Protein AF-A0A8X6WQM5-F1 (afdb_monomer_lite)

Structure (mmCIF, N/CA/C/O backbone):
data_AF-A0A8X6WQM5-F1
#
_entry.id   AF-A0A8X6WQM5-F1
#
loop_
_atom_site.group_PDB
_atom_site.id
_atom_site.type_symbol
_atom_site.label_atom_id
_atom_site.label_alt_id
_atom_site.label_comp_id
_atom_site.label_asym_id
_atom_site.label_entity_id
_atom_site.label_seq_id
_atom_site.pdbx_PDB_ins_code
_atom_site.Cartn_x
_atom_site.Cartn_y
_atom_site.Cartn_z
_atom_site.occupancy
_atom_site.B_iso_or_equiv
_atom_site.auth_seq_id
_atom_site.auth_comp_id
_atom_site.auth_asym_id
_atom_site.auth_atom_id
_atom_site.pdbx_PDB_model_num
ATOM 1 N N . MET A 1 1 ? -57.530 -32.592 47.619 1.00 48.16 1 MET A N 1
ATOM 2 C CA . MET A 1 1 ? -56.643 -31.902 46.654 1.00 48.16 1 MET A CA 1
ATOM 3 C C . MET A 1 1 ? -55.375 -31.475 47.387 1.00 48.16 1 MET A C 1
ATOM 5 O O . MET A 1 1 ? -55.485 -30.696 48.322 1.00 48.16 1 MET A O 1
ATOM 9 N N . ARG A 1 2 ? -54.196 -32.030 47.067 1.00 52.59 2 ARG A N 1
ATOM 10 C CA . ARG A 1 2 ? -52.925 -31.611 47.692 1.00 52.59 2 ARG A CA 1
ATOM 11 C C . ARG A 1 2 ? -52.315 -30.497 46.841 1.00 52.59 2 ARG A C 1
ATOM 13 O O . ARG A 1 2 ? -51.875 -30.758 45.727 1.00 52.59 2 ARG A O 1
ATOM 20 N N . GLY A 1 3 ? -52.353 -29.262 47.338 1.00 56.38 3 GLY A N 1
ATOM 21 C CA . GLY A 1 3 ? -51.714 -28.121 46.683 1.00 56.38 3 GLY A CA 1
ATOM 22 C C . GLY A 1 3 ? -50.196 -28.278 46.720 1.00 56.38 3 GLY A C 1
ATOM 23 O O . GLY A 1 3 ? -49.614 -28.400 47.795 1.00 56.38 3 GLY A O 1
ATOM 24 N N . ASN A 1 4 ? -49.560 -28.313 45.552 1.00 68.31 4 ASN A N 1
ATOM 25 C CA . ASN A 1 4 ? -48.110 -28.398 45.439 1.00 68.31 4 ASN A CA 1
ATOM 26 C C . ASN A 1 4 ? -47.521 -26.978 45.468 1.00 68.31 4 ASN A C 1
ATOM 28 O O . ASN A 1 4 ? -47.689 -26.221 44.512 1.00 68.31 4 ASN A O 1
ATOM 32 N N . VAL A 1 5 ? -46.862 -26.601 46.567 1.00 68.12 5 VAL A N 1
ATOM 33 C CA . VAL A 1 5 ? -46.185 -25.302 46.710 1.00 68.12 5 VAL A CA 1
ATOM 34 C C . VAL A 1 5 ? -44.703 -25.500 46.392 1.00 68.12 5 VAL A C 1
ATOM 36 O O . VAL A 1 5 ? -43.895 -25.790 47.271 1.00 68.12 5 VAL A O 1
ATOM 39 N N . LEU A 1 6 ? -44.336 -25.390 45.113 1.00 77.88 6 LEU A N 1
ATOM 40 C CA . LEU A 1 6 ? -42.933 -25.434 44.695 1.00 77.88 6 LEU A CA 1
ATOM 41 C C . LEU A 1 6 ? -42.257 -24.087 44.987 1.00 77.88 6 LEU A C 1
ATOM 43 O O . LEU A 1 6 ? -42.730 -23.032 44.564 1.00 77.88 6 LEU A O 1
ATOM 47 N N . ASN A 1 7 ? -41.123 -24.122 45.689 1.00 75.50 7 ASN A N 1
ATOM 48 C CA . ASN A 1 7 ? -40.328 -22.927 45.961 1.00 75.50 7 ASN A CA 1
ATOM 49 C C . ASN A 1 7 ? -39.735 -22.351 44.668 1.00 75.50 7 ASN A C 1
ATOM 51 O O . ASN A 1 7 ? -39.090 -23.053 43.889 1.00 75.50 7 ASN A O 1
ATOM 55 N N . LYS A 1 8 ? -39.898 -21.038 44.472 1.00 72.75 8 LYS A N 1
ATOM 56 C CA . LYS A 1 8 ? -39.283 -20.307 43.358 1.00 72.75 8 LYS A CA 1
ATOM 57 C C . LYS A 1 8 ? -37.760 -20.313 43.524 1.00 72.75 8 LYS A C 1
ATOM 59 O O . LYS A 1 8 ? -37.252 -20.094 44.625 1.00 72.75 8 LYS A O 1
ATOM 64 N N . SER A 1 9 ? -37.022 -20.541 42.438 1.00 78.44 9 SER A N 1
ATOM 65 C CA . SER A 1 9 ? -35.555 -20.510 42.454 1.00 78.44 9 SER A CA 1
ATOM 66 C C . SER A 1 9 ? -35.049 -19.188 43.041 1.00 78.44 9 SER A C 1
ATOM 68 O O . SER A 1 9 ? -35.467 -18.116 42.593 1.00 78.44 9 SER A O 1
ATOM 70 N N . ARG A 1 10 ? -34.136 -19.250 44.016 1.00 69.50 10 ARG A N 1
ATOM 71 C CA . ARG A 1 10 ? -33.526 -18.056 44.614 1.00 69.50 10 ARG A CA 1
ATOM 72 C C . ARG A 1 10 ? -32.704 -17.320 43.553 1.00 69.50 10 ARG A C 1
ATOM 74 O O . ARG A 1 10 ? -31.637 -17.782 43.165 1.00 69.50 10 ARG A O 1
ATOM 81 N N . CYS A 1 11 ? -33.183 -16.172 43.086 1.00 66.50 11 CYS A N 1
ATOM 82 C CA . CYS A 1 11 ? -32.385 -15.258 42.279 1.00 66.50 11 CYS A CA 1
ATOM 83 C C . CYS A 1 11 ? -31.567 -14.363 43.218 1.00 66.50 11 CYS A C 1
ATOM 85 O O . CYS A 1 11 ? -32.121 -13.713 44.104 1.00 66.50 11 CYS A O 1
ATOM 87 N N . GLY A 1 12 ? -30.243 -14.365 43.049 1.00 82.12 12 GLY A N 1
ATOM 88 C CA . GLY A 1 12 ? -29.347 -13.482 43.792 1.00 82.12 12 GLY A CA 1
ATOM 89 C C . GLY A 1 12 ? -29.602 -12.000 43.495 1.00 82.12 12 GLY A C 1
ATOM 90 O O . GLY A 1 12 ? -30.555 -11.621 42.814 1.00 82.12 12 GLY A O 1
ATOM 91 N N . ARG A 1 13 ? -28.713 -11.132 43.988 1.00 85.38 13 ARG A N 1
ATOM 92 C CA . ARG A 1 13 ? -28.839 -9.684 43.783 1.00 85.38 13 ARG A CA 1
ATOM 93 C C . ARG A 1 13 ? -28.867 -9.344 42.281 1.00 85.38 13 ARG A C 1
ATOM 95 O O . ARG A 1 13 ? -27.923 -9.706 41.573 1.00 85.38 13 ARG A O 1
ATOM 102 N N . PRO A 1 14 ? -29.880 -8.606 41.795 1.00 83.31 14 PRO A N 1
ATOM 103 C CA . PRO A 1 14 ? -29.972 -8.253 40.386 1.00 83.31 14 PRO A CA 1
ATOM 104 C C . PRO A 1 14 ? -28.791 -7.382 39.943 1.00 83.31 14 PRO A C 1
ATOM 106 O O . PRO A 1 14 ? -28.264 -6.556 40.698 1.00 83.31 14 PRO A O 1
ATOM 109 N N . HIS A 1 15 ? -28.377 -7.551 38.688 1.00 87.00 15 HIS A N 1
ATOM 110 C CA . HIS A 1 15 ? -27.349 -6.716 38.079 1.00 87.00 15 HIS A CA 1
ATOM 111 C C . HIS A 1 15 ? -27.862 -5.291 37.827 1.00 87.00 15 HIS A C 1
ATOM 113 O O . HIS A 1 15 ? -29.021 -5.070 37.489 1.00 87.00 15 HIS A O 1
ATOM 119 N N . LYS A 1 16 ? -26.967 -4.301 37.947 1.00 87.50 16 LYS A N 1
ATOM 120 C CA . LYS A 1 16 ? -27.311 -2.882 37.737 1.00 87.50 16 LYS A CA 1
ATOM 121 C C . LYS A 1 16 ? -27.679 -2.571 36.277 1.00 87.50 16 LYS A C 1
ATOM 123 O O . LYS A 1 16 ? -28.513 -1.705 36.014 1.00 87.50 16 LYS A O 1
ATOM 128 N N . LEU A 1 17 ? -27.050 -3.264 35.328 1.00 88.81 17 LEU A N 1
ATOM 129 C CA . LEU A 1 17 ? -27.359 -3.181 33.899 1.00 88.81 17 LEU A CA 1
ATOM 130 C C . LEU A 1 17 ? -28.262 -4.344 33.503 1.00 88.81 17 LEU A C 1
ATOM 132 O O . LEU A 1 17 ? -28.048 -5.466 33.953 1.00 88.81 17 LEU A O 1
ATOM 136 N N . SER A 1 18 ? -29.250 -4.053 32.661 1.00 90.94 18 SER A N 1
ATOM 137 C CA . SER A 1 18 ? -30.146 -5.065 32.099 1.00 90.94 18 SER A CA 1
ATOM 138 C C . SER A 1 18 ? -29.500 -5.774 30.907 1.00 90.94 18 SER A C 1
ATOM 140 O O . SER A 1 18 ? -28.566 -5.253 30.291 1.00 90.94 18 SER A O 1
ATOM 142 N N . ASP A 1 19 ? -30.062 -6.908 30.491 1.00 90.19 19 ASP A N 1
ATOM 143 C CA . ASP A 1 19 ? -29.618 -7.606 29.276 1.00 90.19 19 ASP A CA 1
ATOM 144 C C . ASP A 1 19 ? -29.768 -6.742 28.016 1.00 90.19 19 ASP A C 1
ATOM 146 O O . ASP A 1 19 ? -28.991 -6.855 27.065 1.00 90.19 19 ASP A O 1
ATOM 150 N N . ARG A 1 20 ? -30.746 -5.825 28.004 1.00 91.06 20 ARG A N 1
ATOM 151 C CA . ARG A 1 20 ? -30.913 -4.841 26.925 1.00 91.06 20 ARG A CA 1
ATOM 152 C C . ARG A 1 20 ? -29.724 -3.885 26.865 1.00 91.06 20 ARG A C 1
ATOM 154 O O . ARG A 1 20 ? -29.224 -3.621 25.769 1.00 91.06 20 ARG A O 1
ATOM 161 N N . ASP A 1 21 ? -29.261 -3.418 28.023 1.00 91.38 21 ASP A N 1
ATOM 162 C CA . ASP A 1 21 ? -28.093 -2.542 28.137 1.00 91.38 21 ASP A CA 1
ATOM 163 C C . ASP A 1 21 ? -26.833 -3.291 27.675 1.00 91.38 21 ASP A C 1
ATOM 165 O O . ASP A 1 21 ? -26.077 -2.783 26.847 1.00 91.38 21 ASP A O 1
ATOM 169 N N . ALA A 1 22 ? -26.659 -4.544 28.112 1.00 92.31 22 ALA A N 1
ATOM 170 C CA . ALA A 1 22 ? -25.549 -5.398 27.692 1.00 92.31 22 ALA A CA 1
ATOM 171 C C . ALA A 1 22 ? -25.511 -5.600 26.164 1.00 92.31 22 ALA A C 1
ATOM 173 O O . ALA A 1 22 ? -24.482 -5.367 25.525 1.00 92.31 22 ALA A O 1
ATOM 174 N N . ARG A 1 23 ? -26.651 -5.929 25.539 1.00 92.88 23 ARG A N 1
ATOM 175 C CA . ARG A 1 23 ? -26.759 -6.046 24.072 1.00 92.88 23 ARG A CA 1
ATOM 176 C C . ARG A 1 23 ? -26.488 -4.724 23.351 1.00 92.88 23 ARG A C 1
ATOM 178 O O . ARG A 1 23 ? -25.926 -4.719 22.255 1.00 92.88 23 ARG A O 1
ATOM 185 N N . ALA A 1 24 ? -26.895 -3.590 23.922 1.00 92.25 24 ALA A N 1
ATOM 186 C CA . ALA A 1 24 ? -26.619 -2.275 23.345 1.00 92.25 24 ALA A CA 1
ATOM 187 C C . ALA A 1 24 ? -25.118 -1.942 23.363 1.00 92.25 24 ALA A C 1
ATOM 189 O O . ALA A 1 24 ? -24.596 -1.440 22.366 1.00 92.25 24 ALA A O 1
ATOM 190 N N . ILE A 1 25 ? -24.417 -2.284 24.449 1.00 93.00 25 ILE A N 1
ATOM 191 C CA . ILE A 1 25 ? -22.958 -2.138 24.571 1.00 93.00 25 ILE A CA 1
ATOM 192 C C . ILE A 1 25 ? -22.248 -2.945 23.482 1.00 93.00 25 ILE A C 1
ATOM 194 O O . ILE A 1 25 ? -21.429 -2.395 22.744 1.00 93.00 25 ILE A O 1
ATOM 198 N N . VAL A 1 26 ? -22.605 -4.224 23.335 1.00 94.00 26 VAL A N 1
ATOM 199 C CA . VAL A 1 26 ? -22.002 -5.109 22.326 1.00 94.00 26 VAL A CA 1
ATOM 200 C C . VAL A 1 26 ? -22.235 -4.574 20.911 1.00 94.00 26 VAL A C 1
ATOM 202 O O . VAL A 1 26 ? -21.296 -4.491 20.120 1.00 94.00 26 VAL A O 1
ATOM 205 N N . ARG A 1 27 ? -23.456 -4.121 20.589 1.00 93.56 27 ARG A N 1
ATOM 206 C CA . ARG A 1 27 ? -23.755 -3.514 19.278 1.00 93.56 27 ARG A CA 1
ATOM 207 C C . ARG A 1 27 ? -22.913 -2.271 18.992 1.00 93.56 27 ARG A C 1
ATOM 209 O O . ARG A 1 27 ? -22.457 -2.100 17.863 1.00 93.56 27 ARG A O 1
ATOM 216 N N . LYS A 1 28 ? -22.677 -1.415 19.992 1.00 92.56 28 LYS A N 1
ATOM 217 C CA . LYS A 1 28 ? -21.830 -0.222 19.833 1.00 92.56 28 LYS A CA 1
ATOM 218 C C . LYS A 1 28 ? -20.378 -0.585 19.535 1.00 92.56 28 LYS A C 1
ATOM 220 O O . LYS A 1 28 ? -19.796 0.010 18.633 1.00 92.56 28 LYS A O 1
ATOM 225 N N . VAL A 1 29 ? -19.823 -1.575 20.235 1.00 93.38 29 VAL A N 1
ATOM 226 C CA . VAL A 1 29 ? -18.463 -2.067 19.961 1.00 93.38 29 VAL A CA 1
ATOM 227 C C . VAL A 1 29 ? -18.383 -2.730 18.587 1.00 93.38 29 VAL A C 1
ATOM 229 O O . VAL A 1 29 ? -17.418 -2.503 17.868 1.00 93.38 29 VAL A O 1
ATOM 232 N N . LYS A 1 30 ? -19.418 -3.461 18.156 1.00 93.00 30 LYS A N 1
ATOM 233 C CA . LYS A 1 30 ? -19.465 -4.032 16.801 1.00 93.00 30 LYS A CA 1
ATOM 234 C C . LYS A 1 30 ? -19.471 -2.950 15.711 1.00 93.00 30 LYS A C 1
ATOM 236 O O . LYS A 1 30 ? -18.798 -3.113 14.701 1.00 93.00 30 LYS A O 1
ATOM 241 N N . LYS A 1 31 ? -20.191 -1.838 15.921 1.00 93.50 31 LYS A N 1
ATOM 242 C CA . LYS A 1 31 ? -20.208 -0.691 14.991 1.00 93.50 31 LYS A CA 1
ATOM 243 C C . LYS A 1 31 ? -18.896 0.104 15.013 1.00 93.50 31 LYS A C 1
ATOM 245 O O . LYS A 1 31 ? -18.463 0.591 13.976 1.00 93.50 31 LYS A O 1
ATOM 250 N N . ASN A 1 32 ? -18.275 0.258 16.182 1.00 91.19 32 ASN A N 1
ATOM 251 C CA . ASN A 1 32 ? -17.001 0.955 16.341 1.00 91.19 32 ASN A CA 1
ATOM 252 C C . ASN A 1 32 ? -16.064 0.176 17.285 1.00 91.19 32 ASN A C 1
ATOM 254 O O . ASN A 1 32 ? -16.061 0.434 18.492 1.00 91.19 32 ASN A O 1
ATOM 258 N N . PRO A 1 33 ? -15.222 -0.727 16.750 1.00 88.50 33 PRO A N 1
ATOM 259 C CA . PRO A 1 33 ? -14.350 -1.581 17.562 1.00 88.50 33 PRO A CA 1
ATOM 260 C C . PRO A 1 33 ? -13.262 -0.833 18.345 1.00 88.50 33 PRO A C 1
ATOM 262 O O . PRO A 1 33 ? -12.674 -1.392 19.266 1.00 88.50 33 PRO A O 1
ATOM 265 N N . LYS A 1 34 ? -12.972 0.429 17.993 1.00 88.31 34 LYS A N 1
ATOM 266 C CA . LYS A 1 34 ? -11.924 1.244 18.634 1.00 88.31 34 LYS A CA 1
ATOM 267 C C . LYS A 1 34 ? -12.420 2.014 19.864 1.00 88.31 34 LYS A C 1
ATOM 269 O O . LYS A 1 34 ? -11.620 2.669 20.536 1.00 88.31 34 LYS A O 1
ATOM 274 N N . ILE A 1 35 ? -13.722 1.972 20.163 1.00 90.62 35 ILE A N 1
ATOM 275 C CA . ILE A 1 35 ? -14.284 2.683 21.313 1.00 90.62 35 ILE A CA 1
ATOM 276 C C . ILE A 1 35 ? -13.794 2.073 22.634 1.00 90.62 35 ILE A C 1
ATOM 278 O O . ILE A 1 35 ? -13.806 0.860 22.833 1.00 90.62 35 ILE A O 1
ATOM 282 N N . ARG A 1 36 ? -13.359 2.927 23.566 1.00 91.50 36 ARG A N 1
ATOM 283 C CA . ARG A 1 36 ? -12.842 2.493 24.871 1.00 91.50 36 ARG A CA 1
ATOM 284 C C . ARG A 1 36 ? -13.966 2.371 25.903 1.00 91.50 36 ARG A C 1
ATOM 286 O O . ARG A 1 36 ? -14.916 3.151 25.889 1.00 91.50 36 ARG A O 1
ATOM 293 N N . ALA A 1 37 ? -13.803 1.450 26.857 1.00 91.56 37 ALA A N 1
ATOM 294 C CA . ALA A 1 37 ? -14.783 1.200 27.920 1.00 91.56 37 ALA A CA 1
ATOM 295 C C . ALA A 1 37 ? -15.199 2.451 28.731 1.00 91.56 37 ALA A C 1
ATOM 297 O O . ALA A 1 37 ? -16.395 2.590 28.963 1.00 91.56 37 ALA A O 1
ATOM 298 N N . PRO A 1 38 ? -14.304 3.393 29.106 1.00 93.56 38 PRO A N 1
ATOM 299 C CA . PRO A 1 38 ? -14.716 4.620 29.798 1.00 93.56 38 PRO A CA 1
ATOM 300 C C . PRO A 1 38 ? -15.715 5.456 28.990 1.00 93.56 38 PRO A C 1
ATOM 302 O O . PRO A 1 38 ? -16.743 5.863 29.513 1.00 93.56 38 PRO A O 1
ATOM 305 N N . LYS A 1 39 ? -15.501 5.596 27.675 1.00 93.94 39 LYS A N 1
ATOM 306 C CA . LYS A 1 39 ? -16.422 6.347 26.812 1.00 93.94 39 LYS A CA 1
ATOM 307 C C . LYS A 1 39 ? -17.797 5.683 26.712 1.00 93.94 39 LYS A C 1
ATOM 309 O O . LYS A 1 39 ? -18.809 6.363 26.573 1.00 93.94 39 LYS A O 1
ATOM 314 N N . LEU A 1 40 ? -17.842 4.351 26.768 1.00 92.56 40 LEU A N 1
ATOM 315 C CA . LEU A 1 40 ? -19.102 3.607 26.798 1.00 92.56 40 LEU A CA 1
ATOM 316 C C . LEU A 1 40 ? -19.866 3.844 28.104 1.00 92.56 40 LEU A C 1
ATOM 318 O O . LEU A 1 40 ? -21.086 3.942 28.053 1.00 92.56 40 LEU A O 1
ATOM 322 N N . VAL A 1 41 ? -19.173 3.972 29.240 1.00 94.12 41 VAL A N 1
ATOM 323 C CA . VAL A 1 41 ? -19.801 4.318 30.526 1.00 94.12 41 VAL A CA 1
ATOM 324 C C . VAL A 1 41 ? -20.516 5.657 30.435 1.00 94.12 41 VAL A C 1
ATOM 326 O O . VAL A 1 41 ? -21.694 5.717 30.778 1.00 94.12 41 VAL A O 1
ATOM 329 N N . ASP A 1 42 ? -19.849 6.686 29.912 1.00 92.94 42 ASP A N 1
ATOM 330 C CA . ASP A 1 42 ? -20.449 8.016 29.760 1.00 92.94 42 ASP A CA 1
ATOM 331 C C . ASP A 1 42 ? -21.717 7.942 28.905 1.00 92.94 42 ASP A C 1
ATOM 333 O O . ASP A 1 42 ? -22.772 8.446 29.278 1.00 92.94 42 ASP A O 1
ATOM 337 N N . GLN A 1 43 ? -21.653 7.215 27.786 1.00 90.19 43 GLN A N 1
ATOM 338 C CA . GLN A 1 43 ? -22.804 7.046 26.903 1.00 90.19 43 GLN A CA 1
ATOM 339 C C . GLN A 1 43 ? -23.959 6.262 27.545 1.00 90.19 43 GLN A C 1
ATOM 341 O O . GLN A 1 43 ? -25.115 6.510 27.209 1.00 90.19 43 GLN A O 1
ATOM 346 N N . ILE A 1 44 ? -23.673 5.287 28.413 1.00 89.94 44 ILE A N 1
ATOM 347 C CA . ILE A 1 44 ? -24.700 4.545 29.163 1.00 89.94 44 ILE A CA 1
ATOM 348 C C . ILE A 1 44 ? -25.323 5.444 30.229 1.00 89.94 44 ILE A C 1
ATOM 350 O O . ILE A 1 44 ? -26.537 5.407 30.422 1.00 89.94 44 ILE A O 1
ATOM 354 N N . ALA A 1 45 ? -24.512 6.266 30.898 1.00 90.88 45 ALA A N 1
ATOM 355 C CA . ALA A 1 45 ? -25.002 7.227 31.873 1.00 90.88 45 ALA A CA 1
ATOM 356 C C . ALA A 1 45 ? -25.974 8.219 31.215 1.00 90.88 45 ALA A C 1
ATOM 358 O O . ALA A 1 45 ? -27.049 8.443 31.760 1.00 90.88 45 ALA A O 1
ATOM 359 N N . THR A 1 46 ? -25.663 8.717 30.013 1.00 89.81 46 THR A N 1
ATOM 360 C CA . THR A 1 46 ? -26.571 9.585 29.245 1.00 89.81 46 THR A CA 1
ATOM 361 C C . THR A 1 46 ? -27.830 8.856 28.762 1.00 89.81 46 THR A C 1
ATOM 363 O O . THR A 1 46 ? -28.919 9.406 28.851 1.00 89.81 46 THR A O 1
ATOM 366 N N . ALA A 1 47 ? -27.714 7.626 28.249 1.00 86.62 47 ALA A N 1
ATOM 367 C CA . ALA A 1 47 ? -28.844 6.930 27.619 1.00 86.62 47 ALA A CA 1
ATOM 368 C C . ALA A 1 47 ? -29.803 6.247 28.608 1.00 86.62 47 ALA A C 1
ATOM 370 O O . ALA A 1 47 ? -30.980 6.074 28.307 1.00 86.62 47 ALA A O 1
ATOM 371 N N . SER A 1 48 ? -29.297 5.794 29.755 1.00 82.44 48 SER A N 1
ATOM 372 C CA . SER A 1 48 ? -30.050 4.965 30.705 1.00 82.44 48 SER A CA 1
ATOM 373 C C . SER A 1 48 ? -30.041 5.525 32.128 1.00 82.44 48 SER A C 1
ATOM 375 O O . SER A 1 48 ? -30.597 4.889 33.018 1.00 82.44 48 SER A O 1
ATOM 377 N N . GLY A 1 49 ? -29.362 6.652 32.381 1.00 87.31 49 GLY A N 1
ATOM 378 C CA . GLY A 1 49 ? -29.242 7.269 33.711 1.00 87.31 49 GLY A CA 1
ATOM 379 C C . GLY A 1 49 ? -28.384 6.480 34.710 1.00 87.31 49 GLY A C 1
ATOM 380 O O . GLY A 1 49 ? -28.229 6.872 35.865 1.00 87.31 49 GLY A O 1
ATOM 381 N N . LYS A 1 50 ? -27.809 5.344 34.300 1.00 88.69 50 LYS A N 1
ATOM 382 C CA . LYS A 1 50 ? -27.116 4.411 35.197 1.00 88.69 50 LYS A CA 1
ATOM 383 C C . LYS A 1 50 ? -25.616 4.683 35.217 1.00 88.69 50 LYS A C 1
ATOM 385 O O . LYS A 1 50 ? -24.903 4.343 34.276 1.00 88.69 50 LYS A O 1
ATOM 390 N N . LYS A 1 51 ? -25.111 5.192 36.343 1.00 91.38 51 LYS A N 1
ATOM 391 C CA . LYS A 1 51 ? -23.663 5.280 36.600 1.00 91.38 51 LYS A CA 1
ATOM 392 C C . LYS A 1 51 ? -23.087 3.899 36.927 1.00 91.38 51 LYS A C 1
ATOM 394 O O . LYS A 1 51 ? -23.514 3.253 37.892 1.00 91.38 51 LYS A O 1
ATOM 399 N N . VAL A 1 52 ? -22.115 3.449 36.138 1.00 92.56 52 VAL A N 1
ATOM 400 C CA . VAL A 1 52 ? -21.425 2.158 36.294 1.00 92.56 52 VAL A CA 1
ATOM 401 C C . VAL A 1 52 ? -19.915 2.347 36.216 1.00 92.56 52 VAL A C 1
ATOM 403 O O . VAL A 1 52 ? -19.437 3.272 35.575 1.00 92.56 52 VAL A O 1
ATOM 406 N N . HIS A 1 53 ? -19.149 1.461 36.846 1.00 94.75 53 HIS A N 1
ATOM 407 C CA . HIS A 1 53 ? -17.697 1.462 36.695 1.00 94.75 53 HIS A CA 1
ATOM 408 C C . HIS A 1 53 ? -17.303 0.914 35.305 1.00 94.75 53 HIS A C 1
ATOM 410 O O . HIS A 1 53 ? -17.960 -0.021 34.827 1.00 94.75 53 HIS A O 1
ATOM 416 N N . PRO A 1 54 ? -16.221 1.403 34.661 1.00 94.69 54 PRO A N 1
ATOM 417 C CA . PRO A 1 54 ? -15.745 0.868 33.382 1.00 94.69 54 PRO A CA 1
ATOM 418 C C . PRO A 1 54 ? -15.520 -0.646 33.381 1.00 94.69 54 PRO A C 1
ATOM 420 O O . PRO A 1 54 ? -15.712 -1.293 32.354 1.00 94.69 54 PRO A O 1
ATOM 423 N N . GLU A 1 55 ? -15.177 -1.234 34.528 1.00 94.75 55 GLU A N 1
ATOM 424 C CA . GLU A 1 55 ? -14.996 -2.684 34.641 1.00 94.75 55 GLU A CA 1
ATOM 425 C C . GLU A 1 55 ? -16.289 -3.475 34.438 1.00 94.75 55 GLU A C 1
ATOM 427 O O . GLU A 1 55 ? -16.256 -4.557 33.862 1.00 94.75 55 GLU A O 1
ATOM 432 N N . THR A 1 56 ? -17.446 -2.918 34.802 1.00 94.25 56 THR A N 1
ATOM 433 C CA . THR A 1 56 ? -18.740 -3.548 34.508 1.00 94.25 56 THR A CA 1
ATOM 434 C C . THR A 1 56 ? -18.936 -3.689 32.999 1.00 94.25 56 THR A C 1
ATOM 436 O O . THR A 1 56 ? -19.358 -4.741 32.524 1.00 94.25 56 THR A O 1
ATOM 439 N N . VAL A 1 57 ? -18.563 -2.659 32.232 1.00 94.12 57 VAL A N 1
ATOM 440 C CA . VAL A 1 57 ? -18.600 -2.689 30.763 1.00 94.12 57 VAL A CA 1
ATOM 441 C C . VAL A 1 57 ? -17.581 -3.693 30.221 1.00 94.12 57 VAL A C 1
ATOM 443 O O . VAL A 1 57 ? -17.924 -4.489 29.351 1.00 94.12 57 VAL A O 1
ATOM 446 N N . ARG A 1 58 ? -16.351 -3.720 30.757 1.00 95.31 58 ARG A N 1
ATOM 447 C CA . ARG A 1 58 ? -15.333 -4.700 30.337 1.00 95.31 58 ARG A CA 1
ATOM 448 C C . ARG A 1 58 ? -15.768 -6.137 30.607 1.00 95.31 58 ARG A C 1
ATOM 450 O O . ARG A 1 58 ? -15.575 -6.978 29.740 1.00 95.31 58 ARG A O 1
ATOM 457 N N . ARG A 1 59 ? -16.394 -6.422 31.753 1.00 94.50 59 ARG A N 1
ATOM 458 C CA . ARG A 1 59 ? -16.898 -7.762 32.088 1.00 94.50 59 ARG A CA 1
ATOM 459 C C . ARG A 1 59 ? -17.968 -8.228 31.102 1.00 94.50 59 ARG A C 1
ATOM 461 O O . ARG A 1 59 ? -17.876 -9.352 30.628 1.00 94.50 59 ARG A O 1
ATOM 468 N N . ILE A 1 60 ? -18.916 -7.352 30.753 1.00 93.81 60 ILE A N 1
ATOM 469 C CA . ILE A 1 60 ? -19.947 -7.630 29.736 1.00 93.81 60 ILE A CA 1
ATOM 470 C C . ILE A 1 60 ? -19.313 -7.893 28.362 1.00 93.81 60 ILE A C 1
ATOM 472 O O . ILE A 1 60 ? -19.731 -8.792 27.638 1.00 93.81 60 ILE A O 1
ATOM 476 N N . LEU A 1 61 ? -18.292 -7.118 27.991 1.00 94.44 61 LEU A N 1
ATOM 477 C CA . LEU A 1 61 ? -17.588 -7.317 26.725 1.00 94.44 61 LEU A CA 1
ATOM 478 C C . LEU A 1 61 ? -16.832 -8.650 26.705 1.00 94.44 61 LEU A C 1
ATOM 480 O O . LEU A 1 61 ? -16.983 -9.403 25.745 1.00 94.44 61 LEU A O 1
ATOM 484 N N . ARG A 1 62 ? -16.108 -8.988 27.781 1.00 95.19 62 ARG A N 1
ATOM 485 C CA . ARG A 1 62 ? -15.399 -10.270 27.910 1.00 95.19 62 ARG A CA 1
ATOM 486 C C . ARG A 1 62 ? -16.356 -11.461 27.893 1.00 95.19 62 ARG A C 1
ATOM 488 O O . ARG A 1 62 ? -16.071 -12.429 27.199 1.00 95.19 62 ARG A O 1
ATOM 495 N N . SER A 1 63 ? -17.505 -11.383 28.575 1.00 92.69 63 SER A N 1
ATOM 496 C CA . SER A 1 63 ? -18.514 -12.456 28.534 1.00 92.69 63 SER A CA 1
ATOM 497 C C . SER A 1 63 ? -19.121 -12.638 27.141 1.00 92.69 63 SER A C 1
ATOM 499 O O . SER A 1 63 ? -19.551 -13.731 26.800 1.00 92.69 63 SER A O 1
ATOM 501 N N . GLY A 1 64 ? -19.138 -11.581 26.324 1.00 89.75 64 GLY A N 1
ATOM 502 C CA . GLY A 1 64 ? -19.515 -11.639 24.911 1.00 89.75 64 GLY A CA 1
ATOM 503 C C . GLY A 1 64 ? -18.370 -11.997 23.953 1.00 89.75 64 GLY A C 1
ATOM 504 O O . GLY A 1 64 ? -18.562 -11.881 22.747 1.00 89.75 64 GLY A O 1
ATOM 505 N N . GLY A 1 65 ? -17.182 -12.362 24.453 1.00 92.75 65 GLY A N 1
ATOM 506 C CA . GLY A 1 65 ? -16.007 -12.718 23.644 1.00 92.75 65 GLY A CA 1
ATOM 507 C C . GLY A 1 65 ? -15.166 -11.536 23.136 1.00 92.75 65 GLY A C 1
ATOM 508 O O . GLY A 1 65 ? -14.172 -11.736 22.437 1.00 92.75 65 GLY A O 1
ATOM 509 N N . TYR A 1 66 ? -15.511 -10.298 23.495 1.00 91.69 66 TYR A N 1
ATOM 510 C CA . TYR A 1 66 ? -14.793 -9.096 23.066 1.00 91.69 66 TYR A CA 1
ATOM 511 C C . TYR A 1 66 ? -13.673 -8.758 24.048 1.00 91.69 66 TYR A C 1
ATOM 513 O O . TYR A 1 66 ? -13.896 -8.198 25.124 1.00 91.69 66 TYR A O 1
ATOM 521 N N . ASN A 1 67 ? -12.444 -9.060 23.640 1.00 90.44 67 ASN A N 1
ATOM 522 C CA . ASN A 1 67 ? -11.243 -8.782 24.417 1.00 90.44 67 ASN A CA 1
ATOM 523 C C . ASN A 1 67 ? -10.494 -7.579 23.843 1.00 90.44 67 ASN A C 1
ATOM 525 O O . ASN A 1 67 ? -10.225 -7.509 22.645 1.00 90.44 67 ASN A O 1
ATOM 529 N N . GLY A 1 68 ? -10.127 -6.636 24.711 1.00 85.81 68 GLY A N 1
ATOM 530 C CA . GLY A 1 68 ? -9.258 -5.531 24.323 1.00 85.81 68 GLY A CA 1
ATOM 531 C C . GLY A 1 68 ? -7.863 -6.053 23.989 1.00 85.81 68 GLY A C 1
ATOM 532 O O . GLY A 1 68 ? -7.236 -6.705 24.820 1.00 85.81 68 GLY A O 1
ATOM 533 N N . ARG A 1 69 ? -7.373 -5.753 22.785 1.00 85.69 69 ARG A N 1
ATOM 534 C CA . ARG A 1 69 ? -5.992 -6.020 22.368 1.00 85.69 69 ARG A CA 1
ATOM 535 C C . ARG A 1 69 ? -5.337 -4.726 21.905 1.00 85.69 69 ARG A C 1
ATOM 537 O O . ARG A 1 69 ? -5.996 -3.855 21.341 1.00 85.69 69 ARG A O 1
ATOM 544 N N . VAL A 1 70 ? -4.035 -4.616 22.138 1.00 80.12 70 VAL A N 1
ATOM 545 C CA . VAL A 1 70 ? -3.205 -3.549 21.578 1.00 80.12 70 VAL A CA 1
ATOM 546 C C . VAL A 1 70 ? -2.537 -4.114 20.331 1.00 80.12 70 VAL A C 1
ATOM 548 O O . VAL A 1 70 ? -1.898 -5.160 20.404 1.00 80.12 70 VAL A O 1
ATOM 551 N N . SER A 1 71 ? -2.703 -3.450 19.184 1.00 76.12 71 SER A N 1
ATOM 552 C CA . SER A 1 71 ? -1.924 -3.798 17.992 1.00 76.12 71 SER A CA 1
ATOM 553 C C . SER A 1 71 ? -0.446 -3.622 18.318 1.00 76.12 71 SER A C 1
ATOM 555 O O . SER A 1 71 ? -0.049 -2.553 18.786 1.00 76.12 71 SER A O 1
ATOM 557 N N . SER A 1 72 ? 0.373 -4.637 18.049 1.00 76.62 72 SER A N 1
ATOM 558 C CA . SER A 1 72 ? 1.826 -4.515 18.151 1.00 76.62 72 SER A CA 1
ATOM 559 C C . SER A 1 72 ? 2.293 -3.340 17.292 1.00 76.62 72 SER A C 1
ATOM 561 O O . SER A 1 72 ? 1.916 -3.239 16.117 1.00 76.62 72 SER A O 1
ATOM 563 N N . ARG A 1 73 ? 3.103 -2.442 17.863 1.00 76.38 73 ARG A N 1
ATOM 564 C CA . ARG A 1 73 ? 3.810 -1.438 17.063 1.00 76.38 73 ARG A CA 1
ATOM 565 C C . ARG A 1 73 ? 4.788 -2.198 16.174 1.00 76.38 73 ARG A C 1
ATOM 567 O O . ARG A 1 73 ? 5.602 -2.961 16.687 1.00 76.38 73 ARG A O 1
ATOM 574 N N . LYS A 1 74 ? 4.669 -2.050 14.855 1.00 73.62 74 LYS A N 1
ATOM 575 C CA . LYS A 1 74 ? 5.617 -2.674 13.929 1.00 73.62 74 LYS A CA 1
ATOM 576 C C . LYS A 1 74 ? 6.981 -2.005 14.156 1.00 73.62 74 LYS A C 1
ATOM 578 O O . LYS A 1 74 ? 7.027 -0.777 14.070 1.00 73.62 74 LYS A O 1
ATOM 583 N N . PRO A 1 75 ? 8.046 -2.752 14.498 1.00 73.69 75 PRO A N 1
ATOM 584 C CA . PRO A 1 75 ? 9.367 -2.158 14.646 1.00 73.69 75 PRO A CA 1
ATOM 585 C C . PRO A 1 75 ? 9.801 -1.548 13.312 1.00 73.69 75 PRO A C 1
ATOM 587 O O . PRO A 1 75 ? 9.432 -2.049 12.244 1.00 73.69 75 PRO A O 1
ATOM 590 N N . PHE A 1 76 ? 10.575 -0.464 13.375 1.00 79.69 76 PHE A N 1
ATOM 591 C CA . PHE A 1 76 ? 11.228 0.074 12.188 1.00 79.69 76 PHE A CA 1
ATOM 592 C C . PHE A 1 76 ? 12.103 -1.022 11.568 1.00 79.69 76 PHE A C 1
ATOM 594 O O . PHE A 1 76 ? 12.804 -1.749 12.273 1.00 79.69 76 PHE A O 1
ATOM 601 N N . ILE A 1 77 ? 12.008 -1.190 10.250 1.00 84.81 77 ILE A N 1
ATOM 602 C CA . ILE A 1 77 ? 12.772 -2.210 9.532 1.00 84.81 77 ILE A CA 1
ATOM 603 C C . ILE A 1 77 ? 14.248 -1.803 9.603 1.00 84.81 77 ILE A C 1
ATOM 605 O O . ILE A 1 77 ? 14.583 -0.693 9.192 1.00 84.81 77 ILE A O 1
ATOM 609 N N . SER A 1 78 ? 15.117 -2.678 10.122 1.00 90.38 78 SER A N 1
ATOM 610 C CA . SER A 1 78 ? 16.567 -2.436 10.125 1.00 90.38 78 SER A CA 1
ATOM 611 C C . SER A 1 78 ? 17.081 -2.227 8.700 1.00 90.38 78 SER A C 1
ATOM 613 O O . SER A 1 78 ? 16.527 -2.798 7.762 1.00 90.38 78 SER A O 1
ATOM 615 N N . SER A 1 79 ? 18.157 -1.460 8.527 1.00 90.69 79 SER A N 1
ATOM 616 C CA . SER A 1 79 ? 18.797 -1.240 7.218 1.00 90.69 79 SER A CA 1
ATOM 617 C C . SER A 1 79 ? 19.074 -2.555 6.477 1.00 90.69 79 SER A C 1
ATOM 619 O O . SER A 1 79 ? 18.722 -2.698 5.310 1.00 90.69 79 SER A O 1
ATOM 621 N N . VAL A 1 80 ? 19.574 -3.569 7.192 1.00 91.88 80 VAL A N 1
ATOM 622 C CA . VAL A 1 80 ? 19.797 -4.929 6.666 1.00 91.88 80 VAL A CA 1
ATOM 623 C C . VAL A 1 80 ? 18.509 -5.552 6.116 1.00 91.88 80 VAL A C 1
ATOM 625 O O . VAL A 1 80 ? 18.503 -6.138 5.038 1.00 91.88 80 VAL A O 1
ATOM 628 N N . ASN A 1 81 ? 17.395 -5.433 6.841 1.00 88.38 81 ASN A N 1
ATOM 629 C CA . ASN A 1 81 ? 16.119 -5.992 6.399 1.00 88.38 81 ASN A CA 1
ATOM 630 C C . ASN A 1 81 ? 15.460 -5.157 5.292 1.00 88.38 81 ASN A C 1
ATOM 632 O O . ASN A 1 81 ? 14.668 -5.709 4.531 1.00 88.38 81 ASN A O 1
ATOM 636 N N . GLN A 1 82 ? 15.759 -3.858 5.191 1.00 87.50 82 GLN A N 1
ATOM 637 C CA . GLN A 1 82 ? 15.329 -3.028 4.062 1.00 87.50 82 GLN A CA 1
ATOM 638 C C . GLN A 1 82 ? 16.016 -3.491 2.778 1.00 87.50 82 GLN A C 1
ATOM 640 O O . GLN A 1 82 ? 15.321 -3.744 1.799 1.00 87.50 82 GLN A O 1
ATOM 645 N N . GLN A 1 83 ? 17.336 -3.709 2.816 1.00 88.19 83 GLN A N 1
ATOM 646 C CA . GLN A 1 83 ? 18.081 -4.212 1.662 1.00 88.19 83 GLN A CA 1
ATOM 647 C C . GLN A 1 83 ? 17.561 -5.579 1.213 1.00 88.19 83 GLN A C 1
ATOM 649 O O . GLN A 1 83 ? 17.164 -5.727 0.067 1.00 88.19 83 GLN A O 1
ATOM 654 N N . LYS A 1 84 ? 17.397 -6.536 2.138 1.00 88.38 84 LYS A N 1
ATOM 655 C CA . LYS A 1 84 ? 16.822 -7.859 1.817 1.00 88.38 84 LYS A CA 1
ATOM 656 C C . LYS A 1 84 ? 15.444 -7.777 1.154 1.00 88.38 84 LYS A C 1
ATOM 658 O O . LYS A 1 84 ? 15.103 -8.605 0.316 1.00 88.38 84 LYS A O 1
ATOM 663 N N . ARG A 1 85 ? 14.622 -6.802 1.554 1.00 88.62 85 ARG A N 1
ATOM 664 C CA . ARG A 1 85 ? 13.300 -6.576 0.953 1.00 88.62 85 ARG A CA 1
ATOM 665 C C . ARG A 1 85 ? 13.402 -5.949 -0.433 1.00 88.62 85 ARG A C 1
ATOM 667 O O . ARG A 1 85 ? 12.597 -6.310 -1.282 1.00 88.62 85 ARG A O 1
ATOM 674 N N . LEU A 1 86 ? 14.355 -5.044 -0.655 1.00 83.75 86 LEU A N 1
ATOM 675 C CA . LEU A 1 86 ? 14.640 -4.475 -1.975 1.00 83.75 86 LEU A CA 1
ATOM 676 C C . LEU A 1 86 ? 15.178 -5.541 -2.932 1.00 83.75 86 LEU A C 1
ATOM 678 O O . LEU A 1 86 ? 14.661 -5.659 -4.037 1.00 83.75 86 LEU A O 1
ATOM 682 N N . ASP A 1 87 ? 16.126 -6.363 -2.482 1.00 85.31 87 ASP A N 1
ATOM 683 C CA . ASP A 1 87 ? 16.690 -7.466 -3.269 1.00 85.31 87 ASP A CA 1
ATOM 684 C C . ASP A 1 87 ? 15.606 -8.475 -3.662 1.00 85.31 87 ASP A C 1
ATOM 686 O O . ASP A 1 87 ? 15.591 -8.976 -4.782 1.00 85.31 87 ASP A O 1
ATOM 690 N N . PHE A 1 88 ? 14.653 -8.737 -2.760 1.00 86.19 88 PHE A N 1
ATOM 691 C CA . PHE A 1 88 ? 13.484 -9.554 -3.067 1.00 86.19 88 PHE A CA 1
ATOM 692 C C . PHE A 1 88 ? 12.522 -8.858 -4.040 1.00 86.19 88 PHE A C 1
ATOM 694 O O . PHE A 1 88 ? 12.037 -9.496 -4.966 1.00 86.19 88 PHE A O 1
ATOM 701 N N . ALA A 1 89 ? 12.219 -7.573 -3.851 1.00 81.12 89 ALA A N 1
ATOM 702 C CA . ALA A 1 89 ? 11.227 -6.864 -4.661 1.00 81.12 89 ALA A CA 1
ATOM 703 C C . ALA A 1 89 ? 11.704 -6.580 -6.096 1.00 81.12 89 ALA A C 1
ATOM 705 O O . ALA A 1 89 ? 10.904 -6.673 -7.021 1.00 81.12 89 ALA A O 1
ATOM 706 N N . SER A 1 90 ? 12.992 -6.278 -6.285 1.00 76.19 90 SER A N 1
ATOM 707 C CA . SER A 1 90 ? 13.592 -5.920 -7.579 1.00 76.19 90 SER A CA 1
ATOM 708 C C . SER A 1 90 ? 13.239 -6.895 -8.725 1.00 76.19 90 SER A C 1
ATOM 710 O O . SER A 1 90 ? 12.693 -6.439 -9.729 1.00 76.19 90 SER A O 1
ATOM 712 N N . PRO A 1 91 ? 13.418 -8.227 -8.590 1.00 79.06 91 PRO A N 1
ATOM 713 C CA . PRO A 1 91 ? 13.042 -9.180 -9.641 1.00 79.06 91 PRO A CA 1
ATOM 714 C C . PRO A 1 91 ? 11.530 -9.453 -9.758 1.00 79.06 91 PRO A C 1
ATOM 716 O O . PRO A 1 91 ? 11.099 -10.026 -10.753 1.00 79.06 91 PRO A O 1
ATOM 719 N N . HIS A 1 92 ? 10.713 -9.078 -8.768 1.00 83.12 92 HIS A N 1
ATOM 720 C CA . HIS A 1 92 ? 9.269 -9.373 -8.746 1.00 83.12 92 HIS A CA 1
ATOM 721 C C . HIS A 1 92 ? 8.392 -8.181 -9.162 1.00 83.12 92 HIS A C 1
ATOM 723 O O . HIS A 1 92 ? 7.167 -8.305 -9.206 1.00 83.12 92 HIS A O 1
ATOM 729 N N . SER A 1 93 ? 8.996 -7.029 -9.458 1.00 84.00 93 SER A N 1
ATOM 730 C CA . SER A 1 93 ? 8.295 -5.810 -9.876 1.00 84.00 93 SER A CA 1
ATOM 731 C C . SER A 1 93 ? 9.028 -5.132 -11.041 1.00 84.00 93 SER A C 1
ATOM 733 O O . SER A 1 93 ? 9.565 -4.032 -10.875 1.00 84.00 93 SER A O 1
ATOM 735 N N . PRO A 1 94 ? 9.084 -5.777 -12.227 1.00 82.62 94 PRO A N 1
ATOM 736 C CA . PRO A 1 94 ? 9.709 -5.186 -13.415 1.00 82.62 94 PRO A CA 1
ATOM 737 C C . PRO A 1 94 ? 9.029 -3.873 -13.830 1.00 82.62 94 PRO A C 1
ATOM 739 O O . PRO A 1 94 ? 9.675 -2.966 -14.349 1.00 82.62 94 PRO A O 1
ATOM 742 N N . ASP A 1 95 ? 7.745 -3.730 -13.507 1.00 82.88 95 ASP A N 1
ATOM 743 C CA . ASP A 1 95 ? 6.933 -2.535 -13.715 1.00 82.88 95 ASP A CA 1
ATOM 744 C C . ASP A 1 95 ? 7.479 -1.299 -12.974 1.00 82.88 95 ASP A C 1
ATOM 746 O O . ASP A 1 95 ? 7.365 -0.160 -13.445 1.00 82.88 95 ASP A O 1
ATOM 750 N N . LEU A 1 96 ? 8.151 -1.515 -11.839 1.00 82.94 96 LEU A N 1
ATOM 751 C CA . LEU A 1 96 ? 8.817 -0.471 -11.062 1.00 82.94 96 LEU A CA 1
ATOM 752 C C . LEU A 1 96 ? 10.272 -0.228 -11.461 1.00 82.94 96 LEU A C 1
ATOM 754 O O . LEU A 1 96 ? 10.822 0.785 -11.031 1.00 82.94 96 LEU A O 1
ATOM 758 N N . ASN A 1 97 ? 10.891 -1.101 -12.257 1.00 85.62 97 ASN A N 1
ATOM 759 C CA . ASN A 1 97 ? 12.302 -0.997 -12.606 1.00 85.62 97 ASN A CA 1
ATOM 760 C C . ASN A 1 97 ? 12.494 -0.211 -13.922 1.00 85.62 97 ASN A C 1
ATOM 762 O O . ASN A 1 97 ? 12.196 -0.731 -14.999 1.00 85.62 97 ASN A O 1
ATOM 766 N N . PRO A 1 98 ? 13.027 1.029 -13.887 1.00 84.44 98 PRO A N 1
ATOM 767 C CA . PRO A 1 98 ? 13.243 1.828 -15.092 1.00 84.44 98 PRO A CA 1
ATOM 768 C C . PRO A 1 98 ? 14.115 1.123 -16.137 1.00 84.44 98 PRO A C 1
ATOM 770 O O . PRO A 1 98 ? 13.889 1.283 -17.330 1.00 84.44 98 PRO A O 1
ATOM 773 N N . ILE A 1 99 ? 15.099 0.315 -15.734 1.00 85.25 99 ILE A N 1
ATOM 774 C CA . ILE A 1 99 ? 15.999 -0.308 -16.715 1.00 85.25 99 ILE A CA 1
ATOM 775 C C . ILE A 1 99 ? 15.282 -1.344 -17.593 1.00 85.25 99 ILE A C 1
ATOM 777 O O . ILE A 1 99 ? 15.584 -1.431 -18.778 1.00 85.25 99 ILE A O 1
ATOM 781 N N . GLU A 1 100 ? 14.279 -2.050 -17.060 1.00 87.00 100 GLU A N 1
ATOM 782 C CA . GLU A 1 100 ? 13.463 -3.002 -17.830 1.00 87.00 100 GLU A CA 1
ATOM 783 C C . GLU A 1 100 ? 12.696 -2.286 -18.944 1.00 87.00 100 GLU A C 1
ATOM 785 O O . GLU A 1 100 ? 12.609 -2.757 -20.074 1.00 87.00 100 GLU A O 1
ATOM 790 N N . HIS A 1 101 ? 12.214 -1.076 -18.662 1.00 86.50 101 HIS A N 1
ATOM 791 C CA . HIS A 1 101 ? 11.528 -0.242 -19.648 1.00 86.50 101 HIS A CA 1
ATOM 792 C C . HIS A 1 101 ? 12.464 0.269 -20.741 1.00 86.50 101 HIS A C 1
ATOM 794 O O . HIS A 1 101 ? 12.061 0.356 -21.901 1.00 86.50 101 HIS A O 1
ATOM 800 N N . LEU A 1 102 ? 13.716 0.585 -20.394 1.00 89.94 102 LEU A N 1
ATOM 801 C CA . LEU A 1 102 ? 14.731 0.898 -21.402 1.00 89.94 102 LEU A CA 1
ATOM 802 C C . LEU A 1 102 ? 15.014 -0.319 -22.281 1.00 89.94 102 LEU A C 1
ATOM 804 O O . LEU A 1 102 ? 15.091 -0.168 -23.498 1.00 89.94 102 LEU A O 1
ATOM 808 N N . TRP A 1 103 ? 15.113 -1.516 -21.698 1.00 90.88 103 TRP A N 1
ATOM 809 C CA . TRP A 1 103 ? 15.313 -2.742 -22.469 1.00 90.88 103 TRP A CA 1
ATOM 810 C C . TRP A 1 103 ? 14.159 -3.037 -23.423 1.00 90.88 103 TRP A C 1
ATOM 812 O O . TRP A 1 103 ? 14.421 -3.421 -24.560 1.00 90.88 103 TRP A O 1
ATOM 822 N N . VAL A 1 104 ? 12.910 -2.781 -23.026 1.00 89.56 104 VAL A N 1
ATOM 823 C CA . VAL A 1 104 ? 11.748 -2.887 -23.926 1.00 89.56 104 VAL A CA 1
ATOM 824 C C . VAL A 1 104 ? 11.881 -1.941 -25.123 1.00 89.56 104 VAL A C 1
ATOM 826 O O . VAL A 1 104 ? 11.610 -2.339 -26.256 1.00 89.56 104 VAL A O 1
ATOM 829 N N . GLU A 1 105 ? 12.333 -0.703 -24.911 1.00 88.94 105 GLU A N 1
ATOM 830 C CA . GLU A 1 105 ? 12.527 0.254 -26.006 1.00 88.94 105 GLU A CA 1
ATOM 831 C C . GLU A 1 105 ? 13.696 -0.136 -26.926 1.00 88.94 105 GLU A C 1
ATOM 833 O O . GLU A 1 105 ? 13.592 0.003 -28.148 1.00 88.94 105 GLU A O 1
ATOM 838 N N . VAL A 1 106 ? 14.788 -0.670 -26.368 1.00 92.75 106 VAL A N 1
ATOM 839 C CA . VAL A 1 106 ? 15.898 -1.234 -27.153 1.00 92.75 106 VAL A CA 1
ATOM 840 C C . VAL A 1 106 ? 15.405 -2.408 -27.994 1.00 92.75 106 VAL A C 1
ATOM 842 O O . VAL A 1 106 ? 15.604 -2.408 -29.208 1.00 92.75 106 VAL A O 1
ATOM 845 N N . ASP A 1 107 ? 14.718 -3.372 -27.379 1.00 92.00 107 ASP A N 1
ATOM 846 C CA . ASP A 1 107 ? 14.183 -4.558 -28.053 1.00 92.00 107 ASP A CA 1
ATOM 847 C C . ASP A 1 107 ? 13.226 -4.162 -29.188 1.00 92.00 107 ASP A C 1
ATOM 849 O O . ASP A 1 107 ? 13.349 -4.645 -30.314 1.00 92.00 107 ASP A O 1
ATOM 853 N N . ARG A 1 108 ? 12.342 -3.184 -28.949 1.00 91.94 108 ARG A N 1
ATOM 854 C CA . ARG A 1 108 ? 11.424 -2.646 -29.966 1.00 91.94 108 ARG A CA 1
ATOM 855 C C . ARG A 1 108 ? 12.157 -2.102 -31.195 1.00 91.94 108 ARG A C 1
ATOM 857 O O . ARG A 1 108 ? 11.695 -2.320 -32.314 1.00 91.94 108 ARG A O 1
ATOM 864 N N . ARG A 1 109 ? 13.271 -1.388 -31.008 1.00 91.25 109 ARG A N 1
ATOM 865 C CA . ARG A 1 109 ? 14.074 -0.820 -32.108 1.00 91.25 109 ARG A CA 1
ATOM 866 C C . ARG A 1 109 ? 14.867 -1.887 -32.844 1.00 91.25 109 ARG A C 1
ATOM 868 O O . ARG A 1 109 ? 14.916 -1.874 -34.069 1.00 91.25 109 ARG A O 1
ATOM 875 N N . VAL A 1 110 ? 15.453 -2.826 -32.108 1.00 92.88 110 VAL A N 1
ATOM 876 C CA . VAL A 1 110 ? 16.206 -3.949 -32.678 1.00 92.88 110 VAL A CA 1
ATOM 877 C C . VAL A 1 110 ? 15.289 -4.812 -33.552 1.00 92.88 110 VAL A C 1
ATOM 879 O O . VAL A 1 110 ? 15.665 -5.159 -34.667 1.00 92.88 110 VAL A O 1
ATOM 882 N N . ARG A 1 111 ? 14.043 -5.062 -33.125 1.00 90.31 111 ARG A N 1
ATOM 883 C CA . ARG A 1 111 ? 13.035 -5.805 -33.908 1.00 90.31 111 ARG A CA 1
ATOM 884 C C . ARG A 1 111 ? 12.621 -5.145 -35.225 1.00 90.31 111 ARG A C 1
ATOM 886 O O . ARG A 1 111 ? 12.070 -5.827 -36.081 1.00 90.31 111 ARG A O 1
ATOM 893 N N . GLN A 1 112 ? 12.848 -3.842 -35.391 1.00 87.94 112 GLN A N 1
ATOM 894 C CA . GLN A 1 112 ? 12.557 -3.132 -36.646 1.00 87.94 112 GLN A CA 1
ATOM 895 C C . GLN A 1 112 ? 13.647 -3.335 -37.701 1.00 87.94 112 GLN A C 1
ATOM 897 O O . GLN A 1 112 ? 13.466 -2.946 -38.852 1.00 87.94 112 GLN A O 1
ATOM 902 N N . GLN A 1 113 ? 14.780 -3.924 -37.322 1.00 86.88 113 GLN A N 1
ATOM 903 C CA . GLN A 1 113 ? 15.904 -4.165 -38.213 1.00 86.88 113 GLN A CA 1
ATOM 904 C C . GLN A 1 113 ? 15.880 -5.613 -38.710 1.00 86.88 113 GLN A C 1
ATOM 906 O O . GLN A 1 113 ? 15.532 -6.538 -37.977 1.00 86.88 113 GLN A O 1
ATOM 911 N N . ALA A 1 114 ? 16.277 -5.824 -39.964 1.00 85.12 114 ALA A N 1
ATOM 912 C CA . ALA A 1 114 ? 16.486 -7.165 -40.494 1.00 85.12 114 ALA A CA 1
ATOM 913 C C . ALA A 1 114 ? 17.813 -7.713 -39.951 1.00 85.12 114 ALA A C 1
ATOM 915 O O . ALA A 1 114 ? 18.890 -7.277 -40.354 1.00 85.12 114 ALA A O 1
ATOM 916 N N . ILE A 1 115 ? 17.730 -8.654 -39.013 1.00 88.94 115 ILE A N 1
ATOM 917 C CA . ILE A 1 115 ? 18.892 -9.235 -38.336 1.00 88.94 115 ILE A CA 1
ATOM 918 C C . ILE A 1 115 ? 19.070 -10.667 -38.823 1.00 88.94 115 ILE A C 1
ATOM 920 O O . ILE A 1 115 ? 18.181 -11.498 -38.660 1.00 88.94 115 ILE A O 1
ATOM 924 N N . SER A 1 116 ? 20.230 -10.959 -39.406 1.00 85.56 116 SER A N 1
ATOM 925 C CA . SER A 1 116 ? 20.552 -12.277 -39.972 1.00 85.56 116 SER A CA 1
ATOM 926 C C . SER A 1 116 ? 21.796 -12.919 -39.352 1.00 85.56 116 SER A C 1
ATOM 928 O O . SER A 1 116 ? 22.088 -14.081 -39.622 1.00 85.56 116 SER A O 1
ATOM 930 N N . SER A 1 117 ? 22.528 -12.198 -38.495 1.00 93.75 117 SER A N 1
ATOM 931 C CA . SER A 1 117 ? 23.725 -12.710 -37.822 1.00 93.75 117 SER A CA 1
ATOM 932 C C . SER A 1 117 ? 23.940 -12.105 -36.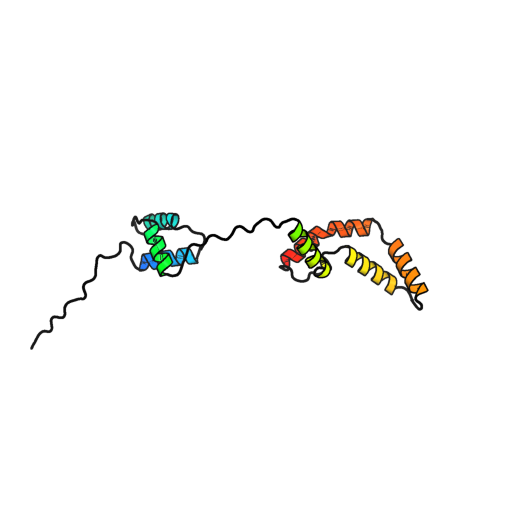432 1.00 93.75 117 SER A C 1
ATOM 934 O O . SER A 1 117 ? 23.476 -11.003 -36.123 1.00 93.75 117 SER A O 1
ATOM 936 N N . LYS A 1 118 ? 24.728 -12.795 -35.599 1.00 92.38 118 LYS A N 1
ATOM 937 C CA . LYS A 1 118 ? 25.129 -12.316 -34.265 1.00 92.38 118 LYS A CA 1
ATOM 938 C C . LYS A 1 118 ? 25.822 -10.948 -34.310 1.00 92.38 118 LYS A C 1
ATOM 940 O O . LYS A 1 118 ? 25.630 -10.134 -33.412 1.00 92.38 118 LYS A O 1
ATOM 945 N N . GLU A 1 119 ? 26.613 -10.686 -35.347 1.00 91.62 119 GLU A N 1
ATOM 946 C CA . GLU A 1 119 ? 27.309 -9.407 -35.496 1.00 91.62 119 GLU A CA 1
ATOM 947 C C . GLU A 1 119 ? 26.338 -8.274 -35.845 1.00 91.62 119 GLU A C 1
ATOM 949 O O . GLU A 1 119 ? 26.414 -7.195 -35.256 1.00 91.62 119 GLU A O 1
ATOM 954 N N . THR A 1 120 ? 25.372 -8.534 -36.735 1.00 91.69 120 THR A N 1
ATOM 955 C CA . THR A 1 120 ? 24.318 -7.556 -37.053 1.00 91.69 120 THR A CA 1
ATOM 956 C C . THR A 1 120 ? 23.442 -7.251 -35.840 1.00 91.69 120 THR A C 1
ATOM 958 O O . THR A 1 120 ? 23.154 -6.086 -35.591 1.00 91.69 120 THR A O 1
ATOM 961 N N . LEU A 1 121 ? 23.119 -8.259 -35.017 1.00 92.69 121 LEU A N 1
ATOM 962 C CA . LEU A 1 121 ? 22.392 -8.072 -33.757 1.00 92.69 121 LEU A CA 1
ATOM 963 C C . LEU A 1 121 ? 23.165 -7.178 -32.784 1.00 92.69 121 LEU A C 1
ATOM 965 O O . LEU A 1 121 ? 22.597 -6.265 -32.191 1.00 92.69 121 LEU A O 1
ATOM 969 N N . ARG A 1 122 ? 24.471 -7.420 -32.624 1.00 94.06 122 ARG A N 1
ATOM 970 C CA . ARG A 1 122 ? 25.311 -6.609 -31.739 1.00 94.06 122 ARG A CA 1
ATOM 971 C C . ARG A 1 122 ? 25.326 -5.142 -32.175 1.00 94.06 122 ARG A C 1
ATOM 973 O O . ARG A 1 122 ? 25.066 -4.271 -31.350 1.00 94.06 122 ARG A O 1
ATOM 980 N N . LYS A 1 123 ? 25.576 -4.879 -33.462 1.00 92.75 123 LYS A N 1
ATOM 981 C CA . LYS A 1 123 ? 25.578 -3.515 -34.020 1.00 92.75 123 LYS A CA 1
ATOM 982 C C . LYS A 1 123 ? 24.205 -2.850 -33.887 1.00 92.75 123 LYS A C 1
ATOM 984 O O . LYS A 1 123 ? 24.136 -1.670 -33.557 1.00 92.75 123 LYS A O 1
ATOM 989 N N . ALA A 1 124 ? 23.123 -3.608 -34.081 1.00 93.19 124 ALA A N 1
ATOM 990 C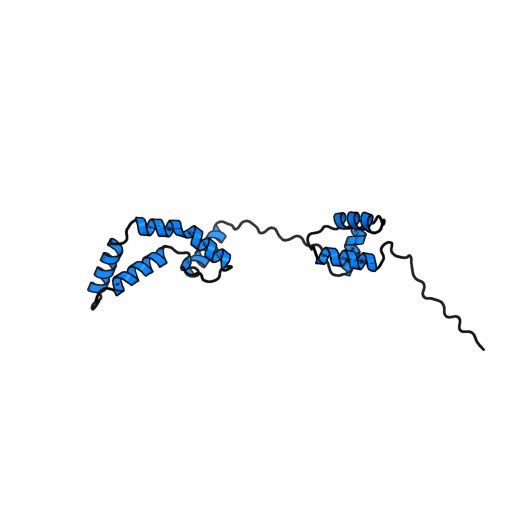 CA . ALA A 1 124 ? 21.753 -3.135 -33.894 1.00 93.19 124 ALA A CA 1
ATOM 991 C C . ALA A 1 124 ? 21.492 -2.672 -32.454 1.00 93.19 124 ALA A C 1
ATOM 993 O O . ALA A 1 124 ? 20.942 -1.592 -32.252 1.00 93.19 124 ALA A O 1
ATOM 994 N N . ILE A 1 125 ? 21.922 -3.456 -31.458 1.00 93.75 125 ILE A N 1
ATOM 995 C CA . ILE A 1 125 ? 21.782 -3.114 -30.035 1.00 93.75 125 ILE A CA 1
ATOM 996 C C . ILE A 1 125 ? 22.618 -1.877 -29.690 1.00 93.75 125 ILE A C 1
ATOM 998 O O . ILE A 1 125 ? 22.093 -0.946 -29.083 1.00 93.75 125 ILE A O 1
ATOM 1002 N N . GLU A 1 126 ? 23.891 -1.837 -30.098 1.00 93.94 126 GLU A N 1
ATOM 1003 C CA . GLU A 1 126 ? 24.785 -0.693 -29.855 1.00 93.94 126 GLU A CA 1
ATOM 1004 C C . GLU A 1 126 ? 24.212 0.597 -30.472 1.00 93.94 126 GLU A C 1
ATOM 1006 O O . GLU A 1 126 ? 24.162 1.639 -29.815 1.00 93.94 126 GLU A O 1
ATOM 1011 N N . HIS A 1 127 ? 23.691 0.515 -31.699 1.00 93.19 127 HIS A N 1
ATOM 1012 C CA . HIS A 1 127 ? 23.027 1.634 -32.362 1.00 93.19 127 HIS A CA 1
ATOM 1013 C C . HIS A 1 127 ? 21.727 2.047 -31.654 1.00 93.19 127 HIS A C 1
ATOM 1015 O O . HIS A 1 127 ? 21.518 3.229 -31.387 1.00 93.19 127 HIS A O 1
ATOM 1021 N N . ALA A 1 128 ? 20.857 1.091 -31.313 1.00 93.31 128 ALA A N 1
ATOM 1022 C CA . ALA A 1 128 ? 19.595 1.361 -30.627 1.00 93.31 128 ALA A CA 1
ATOM 1023 C C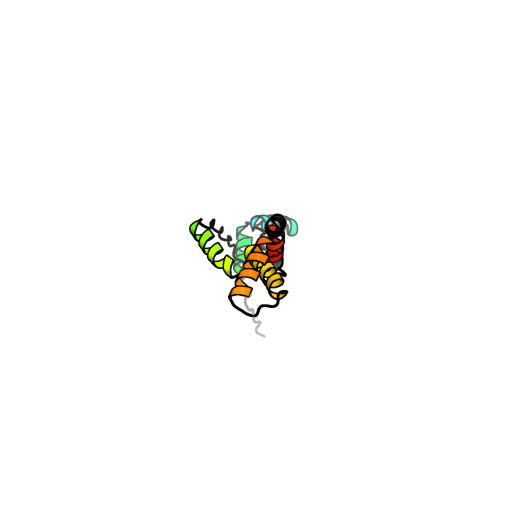 . ALA A 1 128 ? 19.811 2.018 -29.257 1.00 93.31 128 ALA A C 1
ATOM 1025 O O . ALA A 1 128 ? 19.041 2.910 -28.887 1.00 93.31 128 ALA A O 1
ATOM 1026 N N . TRP A 1 129 ? 20.863 1.604 -28.543 1.00 93.00 129 TRP A N 1
ATOM 1027 C CA . TRP A 1 129 ? 21.288 2.187 -27.274 1.00 93.00 129 TRP A CA 1
ATOM 1028 C C . TRP A 1 129 ? 21.795 3.621 -27.444 1.00 93.00 129 TRP A C 1
ATOM 1030 O O . TRP A 1 129 ? 21.359 4.511 -26.719 1.00 93.00 129 TRP A O 1
ATOM 1040 N N . ALA A 1 130 ? 22.646 3.876 -28.443 1.00 92.69 130 ALA A N 1
ATOM 1041 C CA . ALA A 1 130 ? 23.170 5.215 -28.729 1.00 92.69 130 ALA A CA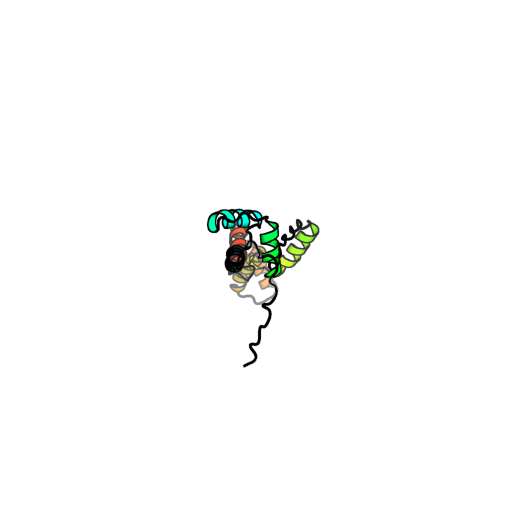 1
ATOM 1042 C C . ALA A 1 130 ? 22.075 6.234 -29.104 1.00 92.69 130 ALA A C 1
ATOM 1044 O O . ALA A 1 130 ? 22.243 7.430 -28.888 1.00 92.69 130 ALA A O 1
ATOM 1045 N N . GLN A 1 131 ? 20.943 5.766 -29.637 1.00 91.19 131 GLN A N 1
ATOM 1046 C CA . GLN A 1 131 ? 19.782 6.598 -29.972 1.00 91.19 131 GLN A CA 1
ATOM 1047 C C . GLN A 1 131 ? 18.862 6.889 -28.771 1.00 91.19 131 GLN A C 1
ATOM 1049 O O . GLN A 1 131 ? 17.889 7.634 -28.900 1.00 91.19 131 GLN A O 1
ATOM 1054 N N . ILE A 1 132 ? 19.098 6.297 -27.593 1.00 90.62 132 ILE A N 1
ATOM 1055 C CA . ILE A 1 132 ? 18.338 6.644 -26.384 1.00 90.62 132 ILE A CA 1
ATOM 1056 C C . ILE A 1 132 ? 18.765 8.037 -25.924 1.00 90.62 132 ILE A C 1
ATOM 1058 O O . ILE A 1 132 ? 19.893 8.251 -25.484 1.00 90.62 132 ILE A O 1
ATOM 1062 N N . SER A 1 133 ? 17.840 8.993 -25.992 1.00 91.88 133 SER A N 1
ATOM 1063 C CA . SER A 1 133 ? 18.103 10.342 -25.505 1.00 91.88 133 SER A CA 1
ATOM 1064 C C . SER A 1 133 ? 18.166 10.376 -23.970 1.00 91.88 133 SER A C 1
ATOM 1066 O O . SER A 1 133 ? 17.391 9.677 -23.305 1.00 91.88 133 SER A O 1
ATOM 1068 N N . PRO A 1 134 ? 18.995 11.254 -23.375 1.00 91.31 134 PRO A N 1
ATOM 1069 C CA . PRO A 1 134 ? 18.983 11.495 -21.930 1.00 91.31 134 PRO A CA 1
ATOM 1070 C C . PRO A 1 134 ? 17.598 11.889 -21.396 1.00 91.31 134 PRO A C 1
ATOM 1072 O O . PRO A 1 134 ? 17.244 11.560 -20.265 1.00 91.31 134 PRO A O 1
ATOM 1075 N N . GLU A 1 135 ? 16.789 12.546 -22.230 1.00 92.12 135 GLU A N 1
ATOM 1076 C CA . GLU A 1 135 ? 15.415 12.931 -21.906 1.00 92.12 135 GLU A CA 1
ATOM 1077 C C . GLU A 1 135 ? 14.497 11.712 -21.727 1.00 92.12 135 GLU A C 1
ATOM 1079 O O . GLU A 1 135 ? 13.649 11.703 -20.838 1.00 92.12 135 GLU A O 1
ATOM 1084 N N . THR A 1 136 ? 14.704 10.640 -22.499 1.00 88.75 136 THR A N 1
ATOM 1085 C CA . THR A 1 136 ? 13.972 9.374 -22.324 1.00 88.75 136 THR A CA 1
ATOM 1086 C C . THR A 1 136 ? 14.258 8.781 -20.945 1.00 88.75 136 THR A C 1
ATOM 1088 O O . THR A 1 136 ? 13.331 8.461 -20.200 1.00 88.75 136 THR A O 1
ATOM 1091 N N . THR A 1 137 ? 15.535 8.709 -20.561 1.00 89.00 137 THR A N 1
ATOM 1092 C CA . THR A 1 137 ? 15.962 8.212 -19.244 1.00 89.00 137 THR A CA 1
ATOM 1093 C C . THR A 1 137 ? 15.425 9.086 -18.112 1.00 89.00 137 THR A C 1
ATOM 1095 O O . THR A 1 137 ? 14.925 8.572 -17.110 1.00 89.00 137 THR A O 1
ATOM 1098 N N . LYS A 1 138 ? 15.460 10.413 -18.279 1.00 91.69 138 LYS A N 1
ATOM 1099 C CA . LYS A 1 138 ? 14.914 11.365 -17.306 1.00 91.69 138 LYS A CA 1
ATOM 1100 C C . LYS A 1 138 ? 13.410 11.177 -17.119 1.00 91.69 138 LYS A C 1
ATOM 1102 O O . LYS A 1 138 ? 12.961 11.025 -15.986 1.00 91.69 138 LYS A O 1
ATOM 1107 N N . ASN A 1 139 ? 12.639 11.122 -18.203 1.00 91.81 139 ASN A N 1
ATOM 1108 C CA . ASN A 1 139 ? 11.190 10.913 -18.147 1.00 91.81 139 ASN A CA 1
ATOM 1109 C C . ASN A 1 139 ? 10.822 9.585 -17.483 1.00 91.81 139 ASN A C 1
ATOM 1111 O O . ASN A 1 139 ? 9.851 9.503 -16.730 1.00 91.81 139 ASN A O 1
ATOM 1115 N N . LEU A 1 140 ? 11.641 8.558 -17.692 1.00 90.00 140 LEU A N 1
ATOM 1116 C CA . LEU A 1 140 ? 11.449 7.257 -17.081 1.00 90.00 140 LEU A CA 1
ATOM 1117 C C . LEU A 1 140 ? 11.615 7.295 -15.560 1.00 90.00 140 LEU A C 1
ATOM 1119 O O . LEU A 1 140 ? 10.734 6.822 -14.840 1.00 90.00 140 LEU A O 1
ATOM 1123 N N . VAL A 1 141 ? 12.678 7.939 -15.072 1.00 90.00 141 VAL A N 1
ATOM 1124 C CA . VAL A 1 141 ? 12.896 8.169 -13.634 1.00 90.00 141 VAL A CA 1
ATOM 1125 C C . VAL A 1 141 ? 11.779 9.037 -13.048 1.00 90.00 141 VAL A C 1
ATOM 1127 O O . VAL A 1 141 ? 11.206 8.692 -12.016 1.00 90.00 141 VAL A O 1
ATOM 1130 N N . MET A 1 142 ? 11.396 10.114 -13.738 1.00 92.62 142 MET A N 1
ATOM 1131 C CA . MET A 1 142 ? 10.305 10.997 -13.306 1.00 92.62 142 MET A CA 1
ATOM 1132 C C . MET A 1 142 ? 8.942 10.293 -13.267 1.00 92.62 142 MET A C 1
ATOM 1134 O O . MET A 1 142 ? 8.050 10.727 -12.542 1.00 92.62 142 MET A O 1
ATOM 1138 N N . SER A 1 143 ? 8.770 9.188 -14.001 1.00 91.19 143 SER A N 1
ATOM 1139 C CA . SER A 1 143 ? 7.541 8.391 -13.981 1.00 91.19 143 SER A CA 1
ATOM 1140 C C . SER A 1 143 ? 7.430 7.438 -12.781 1.00 91.19 143 SER A C 1
ATOM 1142 O O . SER A 1 143 ? 6.325 6.977 -12.490 1.00 91.19 143 SER A O 1
ATOM 1144 N N . VAL A 1 144 ? 8.524 7.162 -12.054 1.00 89.56 144 VAL A N 1
ATOM 1145 C CA . VAL A 1 144 ? 8.557 6.200 -10.930 1.00 89.56 144 VAL A CA 1
ATOM 1146 C C . VAL A 1 144 ? 7.488 6.473 -9.862 1.00 89.56 144 VAL A C 1
ATOM 1148 O O . VAL A 1 144 ? 6.789 5.525 -9.497 1.00 89.56 144 VAL A O 1
ATOM 1151 N N . PRO A 1 145 ? 7.253 7.720 -9.402 1.00 93.12 145 PRO A N 1
ATOM 1152 C CA . PRO A 1 145 ? 6.184 7.999 -8.442 1.00 93.12 145 PRO A CA 1
ATOM 1153 C C . PRO A 1 145 ? 4.794 7.561 -8.927 1.00 93.12 145 PRO A C 1
ATOM 1155 O O . PRO A 1 145 ? 4.020 6.999 -8.152 1.00 93.12 145 PRO A O 1
ATOM 1158 N N . ASN A 1 146 ? 4.488 7.745 -10.215 1.00 93.12 146 ASN A N 1
ATOM 1159 C CA . ASN A 1 146 ? 3.204 7.338 -10.794 1.00 93.12 146 ASN A CA 1
ATOM 1160 C C . ASN A 1 146 ? 3.071 5.808 -10.858 1.00 93.12 146 ASN 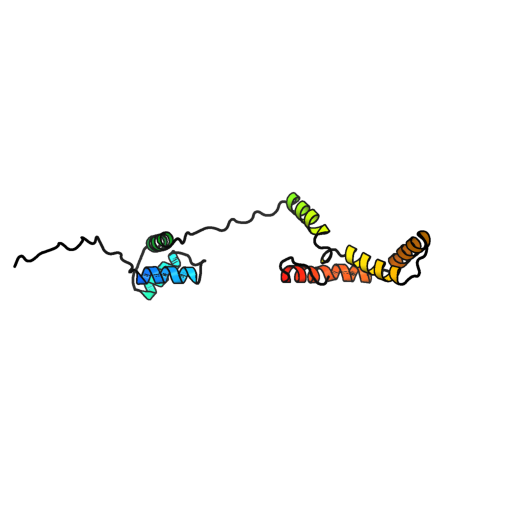A C 1
ATOM 1162 O O . ASN A 1 146 ? 2.001 5.265 -10.585 1.00 93.12 146 ASN A O 1
ATOM 1166 N N . ARG A 1 147 ? 4.165 5.100 -11.161 1.00 92.19 147 ARG A N 1
ATOM 1167 C CA . ARG A 1 147 ? 4.210 3.627 -11.153 1.00 92.19 147 ARG A CA 1
ATOM 1168 C C . ARG A 1 147 ? 4.001 3.074 -9.749 1.00 92.19 147 ARG A C 1
ATOM 1170 O O . ARG A 1 147 ? 3.181 2.185 -9.5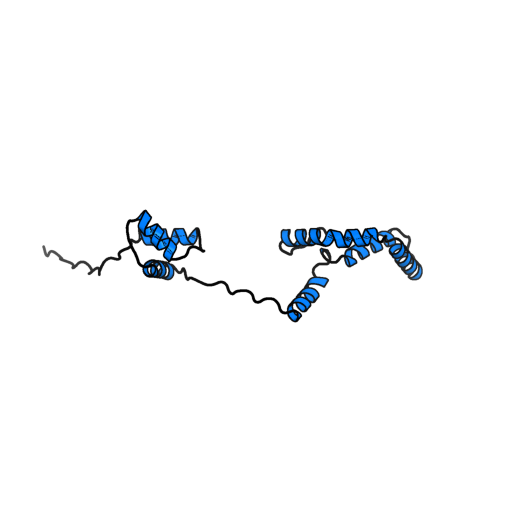48 1.00 92.19 147 ARG A O 1
ATOM 1177 N N . MET A 1 148 ? 4.664 3.668 -8.755 1.00 88.69 148 MET A N 1
ATOM 1178 C CA . MET A 1 148 ? 4.463 3.320 -7.347 1.00 88.69 148 MET A CA 1
ATOM 1179 C C . MET A 1 148 ? 3.007 3.519 -6.917 1.00 88.69 148 MET A C 1
ATOM 1181 O O . MET A 1 148 ? 2.445 2.663 -6.236 1.00 88.69 148 MET A O 1
ATOM 1185 N N . GLN A 1 149 ? 2.368 4.616 -7.335 1.00 92.12 149 GLN A N 1
ATOM 1186 C CA . GLN A 1 149 ? 0.942 4.828 -7.078 1.00 92.12 149 GLN A CA 1
ATOM 1187 C C . GLN A 1 149 ? 0.070 3.753 -7.736 1.00 92.12 149 GLN A C 1
ATOM 1189 O O . GLN A 1 149 ? -0.864 3.269 -7.097 1.00 92.12 149 GLN A O 1
ATOM 1194 N N . ALA A 1 150 ? 0.390 3.332 -8.964 1.00 91.56 150 ALA A N 1
ATOM 1195 C CA . ALA A 1 150 ? -0.317 2.244 -9.636 1.00 91.56 150 ALA A CA 1
ATOM 1196 C C . ALA A 1 150 ? -0.197 0.916 -8.865 1.00 91.56 150 ALA A C 1
ATOM 1198 O O . ALA A 1 150 ? -1.208 0.242 -8.677 1.00 91.56 150 ALA A O 1
ATOM 1199 N N . VAL A 1 151 ? 0.989 0.591 -8.335 1.00 88.94 151 VAL A N 1
ATOM 1200 C CA . VAL A 1 151 ? 1.211 -0.607 -7.500 1.00 88.94 151 VAL A CA 1
ATOM 1201 C C . VAL A 1 151 ? 0.441 -0.525 -6.178 1.00 88.94 151 VAL A C 1
ATOM 1203 O O . VAL A 1 151 ? -0.139 -1.505 -5.711 1.00 88.94 151 VAL A O 1
ATOM 1206 N N . ILE A 1 152 ? 0.382 0.655 -5.554 1.00 89.19 152 ILE A N 1
ATOM 1207 C CA . ILE A 1 152 ? -0.418 0.856 -4.336 1.00 89.19 152 ILE A CA 1
ATOM 1208 C C . ILE A 1 152 ? -1.909 0.660 -4.643 1.00 89.19 152 ILE A C 1
ATOM 1210 O O . ILE A 1 152 ? -2.607 -0.019 -3.886 1.00 89.19 152 ILE A O 1
ATOM 1214 N N . ALA A 1 153 ? -2.392 1.209 -5.760 1.00 92.62 153 ALA A N 1
ATOM 1215 C CA . ALA A 1 153 ? -3.778 1.066 -6.198 1.00 92.62 153 ALA A CA 1
ATOM 1216 C C . ALA A 1 153 ? -4.135 -0.394 -6.534 1.00 92.62 153 ALA A C 1
ATOM 1218 O O . ALA A 1 153 ? -5.222 -0.852 -6.176 1.00 92.62 153 ALA A O 1
ATOM 1219 N N . SER A 1 154 ? -3.205 -1.148 -7.132 1.00 91.12 154 SER A N 1
ATOM 1220 C CA . SER A 1 154 ? -3.345 -2.585 -7.409 1.00 91.12 154 SER A CA 1
ATOM 1221 C C . SER A 1 154 ? -3.133 -3.473 -6.175 1.00 91.12 154 SER A C 1
ATOM 1223 O O . SER A 1 154 ? -3.224 -4.696 -6.276 1.00 91.12 154 SER A O 1
ATOM 1225 N N . LYS A 1 155 ? -2.863 -2.887 -4.997 1.00 88.75 155 LYS A N 1
ATOM 1226 C CA . LYS A 1 155 ? -2.544 -3.597 -3.744 1.00 88.75 155 LYS A CA 1
ATOM 1227 C C . LYS A 1 155 ? -1.346 -4.548 -3.879 1.00 88.75 155 LYS A C 1
ATOM 1229 O O . LYS A 1 155 ? -1.329 -5.607 -3.254 1.00 88.75 155 LYS A O 1
ATOM 1234 N N . GLY A 1 156 ? -0.347 -4.160 -4.668 1.00 83.62 156 GLY A N 1
ATOM 1235 C CA . GLY A 1 156 ? 0.840 -4.970 -4.943 1.00 83.62 156 GLY A CA 1
ATOM 1236 C C . GLY A 1 156 ? 0.667 -5.974 -6.084 1.00 83.62 156 GLY A C 1
ATOM 1237 O O . GLY A 1 156 ? 1.547 -6.803 -6.279 1.00 83.62 156 GLY A O 1
ATOM 1238 N N . GLY A 1 157 ? -0.456 -5.933 -6.809 1.00 85.69 157 GLY A N 1
ATOM 1239 C CA . GLY A 1 157 ? -0.646 -6.713 -8.032 1.00 85.69 157 GLY A CA 1
ATOM 1240 C C . GLY A 1 157 ? 0.037 -6.080 -9.257 1.00 85.69 157 GLY A C 1
ATOM 1241 O O . GLY A 1 157 ? 0.462 -4.924 -9.183 1.00 85.69 157 GLY A O 1
ATOM 1242 N N . PRO A 1 158 ? 0.094 -6.801 -10.393 1.00 88.06 158 PRO A N 1
ATOM 1243 C CA . PRO A 1 158 ? 0.685 -6.303 -11.635 1.00 88.06 158 PRO A CA 1
ATOM 1244 C C . PRO A 1 158 ? 0.060 -4.984 -12.095 1.00 88.06 158 PRO A C 1
ATOM 1246 O O . PRO A 1 158 ? -1.146 -4.767 -11.932 1.00 88.06 158 PRO A O 1
ATOM 1249 N N . THR A 1 159 ? 0.875 -4.112 -12.686 1.00 89.44 159 THR A N 1
ATOM 1250 C CA . THR A 1 159 ? 0.414 -2.848 -13.266 1.00 89.44 159 THR A CA 1
ATOM 1251 C C . THR A 1 159 ? 0.544 -2.856 -14.791 1.00 89.44 159 THR A C 1
ATOM 1253 O O . THR A 1 159 ? 0.928 -3.853 -15.390 1.00 89.44 159 THR A O 1
ATOM 1256 N N . LYS A 1 160 ? 0.131 -1.760 -15.440 1.00 86.25 160 LYS A N 1
ATOM 1257 C CA . LYS A 1 160 ? 0.258 -1.578 -16.898 1.00 86.25 160 LYS A CA 1
ATOM 1258 C C . LYS A 1 160 ? 1.680 -1.216 -17.347 1.00 86.25 160 LYS A C 1
ATOM 1260 O O . LYS A 1 160 ? 1.903 -1.064 -18.546 1.00 86.25 160 LYS A O 1
ATOM 1265 N N . TYR A 1 161 ? 2.545 -0.905 -16.383 1.00 82.94 161 TYR A N 1
ATOM 1266 C CA . TYR A 1 161 ? 3.951 -0.609 -16.613 1.00 82.94 161 TYR A CA 1
ATOM 1267 C C . TYR A 1 161 ? 4.730 -1.922 -16.655 1.00 82.94 161 TYR A C 1
ATOM 1269 O O . TYR A 1 161 ? 4.227 -2.929 -16.124 1.00 82.94 161 TYR A O 1
#

Radius of gyration: 34.15 Å; chains: 1; bounding box: 84×45×88 Å

pLDDT: mean 87.72, std 7.63, range [48.16, 95.31]

Foldseek 3Di:
DDDDDDDDPDDPDDDLDDVVLLVVLQVVCVVPVPDALVVSQVVCCVPPVGRDDSVVSVVSCVVVVHDDDDPDDDDDQPPVRVVVVCVVVVVVCCLLPLVSVVVVQLVVQLVVDDDDDPVSSVVSSVVSVVPDDPVNSVVSVVCNVVSVVQCVVVVNDDGPD

InterPro domains:
  IPR002492 Transposase, Tc1-like [PF01498] (23-92)
  IPR009057 Homedomain-like superfamily [SSF46689] (8-64)
  IPR036397 Ribonuclease H superfamily [G3DSA:3.30.420.10] (89-161)

Sequence (161 aa):
MRGNVLNKSRCGRPHKLSDRDARAIVRKVKKNPKIRAPKLVDQIATASGKKVHPETVRRILRSGGYNGRVSSRKPFISSVNQQKRLDFASPHSPDLNPIEHLWVEVDRRVRQQAISSKETLRKAIEHAWAQISPETTKNLVMSVPNRMQAVIASKGGPTKY

Secondary structure (DSSP, 8-state):
-----PPPP---SPPSS-HHHHHHHHHHHHH-TT--HHHHHHHHHHHH-----HHHHHHHHHHTT----PPPPPPPPPHHHHHHHHHHHGGG-GGG-HHHHHHHHHHHHHTTS---SHHHHHHHHHHHHHT--HHHHHHHHHHHHHHHHHHHHTTTS----

Organism: NCBI:txid2747483